Protein AF-A0A7Y3DC67-F1 (afdb_monomer_lite)

Secondary structure (DSSP, 8-state):
--------PPPPHHHHHHHHHHHHHHHHHHHHHHHHHHHHHHHHHHHHHHHHHHHHHHHHHHH---EEEEEETTTTEEEEEE---PPPPP-------

pLDDT: mean 76.85, std 12.05, range [48.91, 97.06]

Structure (mmCIF, N/CA/C/O backbone):
data_AF-A0A7Y3DC67-F1
#
_entry.id   AF-A0A7Y3DC67-F1
#
loop_
_atom_site.group_PDB
_atom_site.id
_atom_site.type_symbol
_atom_site.label_atom_id
_atom_site.label_alt_id
_atom_site.label_comp_id
_atom_site.label_asym_id
_atom_site.label_entity_id
_atom_site.label_seq_id
_atom_site.pdbx_PDB_ins_code
_atom_site.Cartn_x
_atom_site.Cartn_y
_atom_site.Cartn_z
_atom_site.occupancy
_atom_site.B_iso_or_equiv
_atom_site.auth_seq_id
_atom_site.auth_comp_id
_atom_site.auth_asym_id
_atom_site.auth_atom_id
_atom_site.pdbx_PDB_model_num
ATOM 1 N N . MET A 1 1 ? 19.142 -19.617 -59.131 1.00 50.16 1 MET A N 1
ATOM 2 C CA . MET A 1 1 ? 18.583 -19.639 -57.759 1.00 50.16 1 MET A CA 1
ATOM 3 C C . MET A 1 1 ? 19.437 -18.758 -56.845 1.00 50.16 1 MET A C 1
ATOM 5 O O . MET A 1 1 ? 20.487 -19.200 -56.397 1.00 50.16 1 MET A O 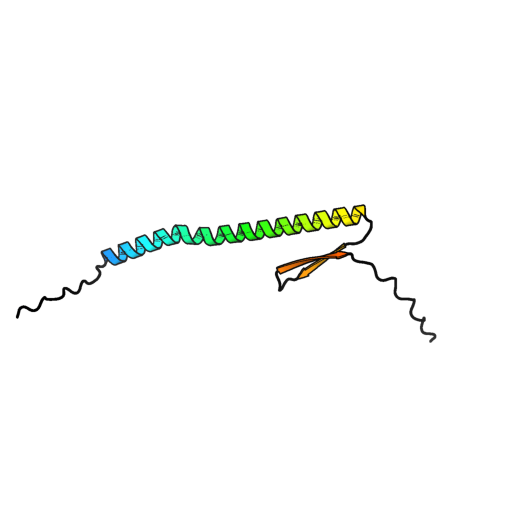1
ATOM 9 N N . MET A 1 2 ? 19.048 -17.499 -56.606 1.00 48.91 2 MET A N 1
ATOM 10 C CA . MET A 1 2 ? 19.767 -16.604 -55.683 1.00 48.91 2 MET A CA 1
ATOM 11 C C . MET A 1 2 ? 19.307 -16.869 -54.247 1.00 48.91 2 MET A C 1
ATOM 13 O O . MET A 1 2 ? 18.144 -16.667 -53.909 1.00 48.91 2 MET A O 1
ATOM 17 N N . ARG A 1 3 ? 20.218 -17.345 -53.392 1.00 64.19 3 ARG A N 1
ATOM 18 C CA . ARG A 1 3 ? 19.961 -17.501 -51.956 1.00 64.19 3 ARG A CA 1
ATOM 19 C C . ARG A 1 3 ? 20.016 -16.126 -51.293 1.00 64.19 3 ARG A C 1
ATOM 21 O O . ARG A 1 3 ? 21.082 -15.519 -51.219 1.00 64.19 3 ARG A O 1
ATOM 28 N N . ALA A 1 4 ? 18.878 -15.655 -50.789 1.00 63.00 4 ALA A N 1
ATOM 29 C CA . ALA A 1 4 ? 18.818 -14.483 -49.925 1.00 63.00 4 ALA A CA 1
ATOM 30 C C . ALA A 1 4 ? 19.648 -14.750 -48.658 1.00 63.00 4 ALA A C 1
ATOM 32 O O . ALA A 1 4 ? 19.314 -15.600 -47.829 1.00 63.00 4 ALA A O 1
ATOM 33 N N . ARG A 1 5 ? 20.778 -14.053 -48.525 1.00 67.31 5 ARG A N 1
ATOM 34 C CA . ARG A 1 5 ? 21.660 -14.151 -47.361 1.00 67.31 5 ARG A CA 1
ATOM 35 C C . ARG A 1 5 ? 20.938 -13.504 -46.174 1.00 67.31 5 ARG A C 1
ATOM 37 O O . ARG A 1 5 ? 20.877 -12.281 -46.085 1.00 67.31 5 ARG A O 1
ATOM 44 N N . ARG A 1 6 ? 20.368 -14.316 -45.274 1.00 67.06 6 ARG A N 1
ATOM 45 C CA . ARG A 1 6 ? 19.818 -13.839 -43.993 1.00 67.06 6 ARG A CA 1
ATOM 46 C C . ARG A 1 6 ? 20.935 -13.131 -43.226 1.00 67.06 6 ARG A C 1
ATOM 48 O O . ARG A 1 6 ? 21.870 -13.780 -42.760 1.00 67.06 6 ARG A O 1
ATOM 55 N N . ARG A 1 7 ? 20.852 -11.803 -43.123 1.00 70.75 7 ARG A N 1
ATOM 56 C CA . ARG A 1 7 ? 21.726 -11.015 -42.252 1.00 70.75 7 ARG A CA 1
ATOM 57 C C . ARG A 1 7 ? 21.356 -11.366 -40.813 1.00 70.75 7 ARG A C 1
ATOM 59 O O . ARG A 1 7 ? 20.264 -11.044 -40.361 1.00 70.75 7 ARG A O 1
ATOM 66 N N . ARG A 1 8 ? 22.234 -12.092 -40.125 1.00 68.62 8 ARG A N 1
ATOM 67 C CA . ARG A 1 8 ? 22.134 -12.290 -38.677 1.00 68.62 8 ARG A CA 1
ATOM 68 C C . ARG A 1 8 ? 22.576 -10.977 -38.033 1.00 68.62 8 ARG A C 1
ATOM 70 O O . ARG A 1 8 ? 23.754 -10.645 -38.107 1.00 68.62 8 ARG A O 1
ATOM 77 N N . GLY A 1 9 ? 21.628 -10.203 -37.511 1.00 71.44 9 GLY A N 1
ATOM 78 C CA . GLY A 1 9 ? 21.927 -9.020 -36.706 1.00 71.44 9 GLY A CA 1
ATOM 79 C C . GLY A 1 9 ? 22.420 -9.465 -35.333 1.00 71.44 9 GLY A C 1
ATOM 80 O O . GLY A 1 9 ? 21.723 -10.217 -34.656 1.00 71.44 9 GLY A O 1
ATOM 81 N N . GLY A 1 10 ? 23.639 -9.074 -34.970 1.00 76.19 10 GLY A N 1
ATOM 82 C CA . GLY A 1 10 ? 24.142 -9.167 -33.601 1.00 76.19 10 GLY A CA 1
ATOM 83 C C . GLY A 1 10 ? 23.891 -7.855 -32.865 1.00 76.19 10 GLY A C 1
ATOM 84 O O . GLY A 1 10 ? 23.795 -6.807 -33.502 1.00 76.19 10 GLY A O 1
ATOM 85 N N . PHE A 1 11 ? 23.799 -7.924 -31.540 1.00 81.19 11 PHE A N 1
ATOM 86 C CA . PHE A 1 11 ? 23.665 -6.746 -30.689 1.00 81.19 11 PHE A CA 1
ATOM 87 C C . PHE A 1 11 ? 25.010 -6.042 -30.531 1.00 81.19 11 PHE A C 1
ATOM 89 O O . PHE A 1 11 ? 26.058 -6.682 -30.410 1.00 81.19 11 PHE A O 1
ATOM 96 N N . THR A 1 12 ? 24.979 -4.715 -30.526 1.00 91.69 12 THR A N 1
ATOM 97 C CA . THR A 1 12 ? 26.174 -3.902 -30.269 1.00 91.69 12 THR A CA 1
ATOM 98 C C . THR A 1 12 ? 26.337 -3.625 -28.774 1.00 91.69 12 THR A C 1
ATOM 100 O O . THR A 1 12 ? 25.376 -3.678 -28.007 1.00 91.69 12 THR A O 1
ATOM 103 N N . LEU A 1 13 ? 27.554 -3.273 -28.346 1.00 93.88 13 LEU A N 1
ATOM 104 C CA . LEU A 1 13 ? 27.803 -2.866 -26.958 1.00 93.88 13 LEU A CA 1
ATOM 105 C C . LEU A 1 13 ? 26.961 -1.639 -26.566 1.00 93.88 13 LEU A C 1
ATOM 107 O O . LEU A 1 13 ? 26.440 -1.571 -25.455 1.00 93.88 13 LEU A O 1
ATOM 111 N N . ILE A 1 14 ? 26.801 -0.687 -27.490 1.00 94.94 14 ILE A N 1
ATOM 112 C CA . ILE A 1 14 ? 26.017 0.527 -27.246 1.00 94.94 14 ILE A CA 1
ATOM 113 C C . ILE A 1 14 ? 24.524 0.219 -27.087 1.00 94.94 14 ILE A C 1
ATOM 115 O O . ILE A 1 14 ? 23.853 0.833 -26.263 1.00 94.94 14 ILE A O 1
ATOM 119 N N . GLU A 1 15 ? 24.011 -0.773 -27.810 1.00 94.25 15 GLU A N 1
ATOM 120 C CA . GLU A 1 15 ? 22.626 -1.223 -27.682 1.00 94.25 15 GLU A CA 1
ATOM 121 C C . GLU A 1 15 ? 22.379 -1.886 -26.324 1.00 94.25 15 GLU A C 1
ATOM 123 O O . GLU A 1 15 ? 21.390 -1.580 -25.662 1.00 94.25 15 GLU A O 1
ATOM 128 N N . LEU A 1 16 ? 23.320 -2.704 -25.841 1.00 94.81 16 LEU A N 1
ATOM 129 C CA . LEU A 1 16 ? 23.245 -3.264 -24.491 1.00 94.81 16 LEU A CA 1
ATOM 130 C C . LEU A 1 16 ? 23.270 -2.160 -23.420 1.00 94.81 16 LEU A C 1
ATOM 132 O O . LEU A 1 16 ? 22.478 -2.199 -22.479 1.00 94.81 16 LEU A O 1
ATOM 136 N N . ALA A 1 17 ? 24.135 -1.153 -23.580 1.00 95.94 17 ALA A N 1
ATOM 137 C CA . ALA A 1 17 ? 24.199 -0.012 -22.668 1.00 95.94 17 ALA A CA 1
ATOM 138 C C . ALA A 1 17 ? 22.882 0.785 -22.653 1.00 95.94 17 ALA A C 1
ATOM 140 O O . ALA A 1 17 ? 22.393 1.143 -21.581 1.00 95.94 17 ALA A O 1
ATOM 141 N N . ALA A 1 18 ? 22.269 1.003 -23.821 1.00 96.31 18 ALA A N 1
ATOM 142 C CA . ALA A 1 18 ? 20.967 1.655 -23.929 1.00 96.31 18 ALA A CA 1
ATOM 143 C C . ALA A 1 18 ? 19.856 0.843 -23.239 1.00 96.31 18 ALA A C 1
ATOM 145 O O . ALA A 1 18 ? 19.051 1.410 -22.503 1.00 96.31 18 ALA A O 1
ATOM 146 N N . VAL A 1 19 ? 19.838 -0.484 -23.402 1.00 96.38 19 VAL A N 1
ATOM 147 C CA . VAL A 1 19 ? 18.868 -1.365 -22.728 1.00 96.38 19 VAL A CA 1
ATOM 148 C C . VAL A 1 19 ? 19.027 -1.305 -21.207 1.00 96.38 19 VAL A C 1
ATOM 150 O O . VAL A 1 19 ? 18.038 -1.132 -20.498 1.00 96.38 19 VAL A O 1
ATOM 153 N N . VAL A 1 20 ? 20.257 -1.383 -20.688 1.00 96.56 20 VAL A N 1
ATOM 154 C CA . VAL A 1 20 ? 20.523 -1.280 -19.241 1.00 96.56 20 VAL A CA 1
ATOM 155 C C . VAL A 1 20 ? 20.124 0.092 -18.693 1.00 96.56 20 VAL A C 1
ATOM 157 O O . VAL A 1 20 ? 19.562 0.166 -17.598 1.00 96.56 20 VAL A O 1
ATOM 160 N N . LEU A 1 21 ? 20.351 1.167 -19.452 1.00 97.06 21 LEU A N 1
ATOM 161 C CA . LEU A 1 21 ? 19.921 2.516 -19.083 1.00 97.06 21 LEU A CA 1
ATOM 162 C C . LEU A 1 21 ? 18.393 2.603 -18.975 1.00 97.06 21 LEU A C 1
ATOM 164 O O . LEU A 1 21 ? 17.878 3.079 -17.965 1.00 97.06 21 LEU A O 1
ATOM 168 N N . VAL A 1 22 ? 17.664 2.098 -19.975 1.00 96.75 22 VAL A N 1
ATOM 169 C CA . VAL A 1 22 ? 16.192 2.078 -19.964 1.00 96.75 22 VAL A CA 1
ATOM 170 C C . VAL A 1 22 ? 15.669 1.243 -18.795 1.00 96.75 22 VAL A C 1
ATOM 172 O O . VAL A 1 22 ? 14.797 1.701 -18.060 1.00 96.75 22 VAL A O 1
ATOM 175 N N . ILE A 1 23 ? 16.232 0.054 -18.566 1.00 96.62 23 ILE A N 1
ATOM 176 C CA . ILE A 1 23 ? 15.857 -0.807 -17.439 1.00 96.62 23 ILE A CA 1
ATOM 177 C C . ILE A 1 23 ? 16.096 -0.089 -16.102 1.00 96.62 23 ILE A C 1
ATOM 179 O O . ILE A 1 23 ? 15.212 -0.077 -15.247 1.00 96.62 23 ILE A O 1
ATOM 183 N N . SER A 1 24 ? 17.251 0.558 -15.932 1.00 95.56 24 SER A N 1
ATOM 184 C CA . SER A 1 24 ? 17.587 1.314 -14.716 1.00 95.56 24 SER A CA 1
ATOM 185 C C . SER A 1 24 ? 16.598 2.449 -14.447 1.00 95.56 24 SER A C 1
ATOM 187 O O . SER A 1 24 ? 16.158 2.628 -13.311 1.00 95.56 24 SER A O 1
ATOM 189 N N . LEU A 1 25 ? 16.194 3.177 -15.493 1.00 94.94 25 LEU A N 1
ATOM 190 C CA . LEU A 1 25 ? 15.178 4.225 -15.388 1.00 94.94 25 LEU A CA 1
ATOM 191 C C . LEU A 1 25 ? 13.832 3.652 -14.934 1.00 94.94 25 LEU A C 1
ATOM 193 O O . LEU A 1 25 ? 13.229 4.192 -14.011 1.00 94.94 25 LEU A O 1
ATOM 197 N N . LEU A 1 26 ? 13.387 2.532 -15.515 1.00 93.62 26 LEU A N 1
ATOM 198 C CA . LEU A 1 26 ? 12.142 1.869 -15.110 1.00 93.62 26 LEU A CA 1
ATOM 199 C C . LEU A 1 26 ? 12.180 1.436 -13.636 1.00 93.62 26 LEU A C 1
ATOM 201 O O . LEU A 1 26 ? 11.228 1.686 -12.893 1.00 93.62 26 LEU A O 1
ATOM 205 N N . TYR A 1 27 ? 13.289 0.846 -13.183 1.00 91.81 27 TYR A N 1
ATOM 206 C CA . TYR A 1 27 ? 13.447 0.438 -11.784 1.00 91.81 27 TYR A CA 1
ATOM 207 C C . TYR A 1 27 ? 13.373 1.613 -10.802 1.00 91.81 27 TYR A C 1
ATOM 209 O O . TYR A 1 27 ? 12.808 1.448 -9.718 1.00 91.81 27 TYR A O 1
ATOM 217 N N . GLY A 1 28 ? 13.865 2.796 -11.190 1.00 86.25 28 GLY A N 1
ATOM 218 C CA . GLY A 1 28 ? 13.786 4.013 -10.377 1.00 86.25 28 GLY A CA 1
ATOM 219 C C . GLY A 1 28 ? 12.356 4.412 -9.991 1.00 86.25 28 GLY A C 1
ATOM 220 O O . GLY A 1 28 ? 12.143 4.935 -8.900 1.00 86.25 28 GLY A O 1
ATOM 221 N N . PHE A 1 29 ? 11.363 4.104 -10.833 1.00 84.81 29 PHE A N 1
ATOM 222 C CA . PHE A 1 29 ? 9.951 4.405 -10.562 1.00 84.81 29 PHE A CA 1
ATOM 223 C C . PHE A 1 29 ? 9.192 3.235 -9.920 1.00 84.81 29 PHE A C 1
ATOM 225 O O . PHE A 1 29 ? 8.309 3.450 -9.088 1.00 84.81 29 PHE A O 1
ATOM 232 N N . VAL A 1 30 ? 9.523 1.992 -10.284 1.00 84.00 30 VAL A N 1
ATOM 233 C CA . VAL A 1 30 ? 8.762 0.805 -9.853 1.00 84.00 30 VAL A CA 1
ATOM 234 C C . VAL A 1 30 ? 8.999 0.462 -8.377 1.00 84.00 30 VAL A C 1
ATOM 236 O O . VAL A 1 30 ? 8.040 0.181 -7.657 1.00 84.00 30 VAL A O 1
ATOM 239 N N . LEU A 1 31 ? 10.246 0.515 -7.894 1.00 75.31 31 LEU A N 1
ATOM 240 C CA . LEU A 1 31 ? 10.589 0.169 -6.503 1.00 75.31 31 LEU A CA 1
ATOM 241 C C . LEU A 1 31 ? 9.873 1.017 -5.436 1.00 75.31 31 LEU A C 1
ATOM 243 O O . LEU A 1 31 ? 9.262 0.432 -4.534 1.00 75.31 31 LEU A O 1
ATOM 247 N N . PRO A 1 32 ? 9.911 2.363 -5.488 1.00 75.06 32 PRO A N 1
ATOM 248 C CA . PRO A 1 32 ? 9.293 3.185 -4.447 1.00 75.06 32 PRO A CA 1
ATOM 249 C C . PRO A 1 32 ? 7.770 2.999 -4.370 1.00 75.06 32 PRO A C 1
ATOM 251 O O . PRO A 1 32 ? 7.199 3.058 -3.279 1.00 75.06 32 PRO A O 1
ATOM 254 N N . ASN A 1 33 ? 7.109 2.688 -5.490 1.00 72.00 33 ASN A N 1
ATOM 255 C CA . ASN A 1 33 ? 5.663 2.470 -5.521 1.00 72.00 33 ASN A CA 1
ATOM 256 C C . ASN A 1 33 ? 5.226 1.255 -4.672 1.00 72.00 33 ASN A C 1
ATOM 258 O O . ASN A 1 33 ? 4.203 1.301 -3.985 1.00 72.00 33 ASN A O 1
ATOM 262 N N . ILE A 1 34 ? 6.035 0.189 -4.645 1.00 70.75 34 ILE A N 1
ATOM 263 C CA . ILE A 1 34 ? 5.725 -1.051 -3.912 1.00 70.75 34 ILE A CA 1
ATOM 264 C C . ILE A 1 34 ? 5.766 -0.833 -2.387 1.00 70.75 34 ILE A C 1
ATOM 266 O O . ILE A 1 34 ? 4.951 -1.399 -1.653 1.00 70.75 34 ILE A O 1
ATOM 270 N N . GLY A 1 35 ? 6.692 -0.006 -1.894 1.00 69.12 35 GLY A N 1
ATOM 271 C CA . GLY A 1 35 ? 6.851 0.251 -0.457 1.00 69.12 35 GLY A CA 1
ATOM 272 C C . GLY A 1 35 ? 5.786 1.188 0.118 1.00 69.12 35 GLY A C 1
ATOM 273 O O . GLY A 1 35 ? 5.258 0.948 1.207 1.00 69.12 35 GLY A O 1
ATOM 274 N N . ILE A 1 36 ? 5.436 2.238 -0.627 1.00 73.25 36 ILE A N 1
ATOM 275 C CA . ILE A 1 36 ? 4.514 3.286 -0.166 1.00 73.25 36 ILE A CA 1
ATOM 276 C C . ILE A 1 36 ? 3.065 2.775 -0.108 1.00 73.25 36 ILE A C 1
ATOM 278 O O . ILE A 1 36 ? 2.303 3.188 0.767 1.00 73.25 36 ILE A O 1
ATOM 282 N N . GLY A 1 37 ? 2.665 1.875 -1.013 1.00 72.19 37 GLY A N 1
ATOM 283 C CA . GLY A 1 37 ? 1.334 1.256 -0.972 1.00 72.19 37 GLY A CA 1
ATOM 284 C C . GLY A 1 37 ? 1.125 0.397 0.278 1.00 72.19 37 GLY A C 1
ATOM 285 O O . GLY A 1 37 ? 0.094 0.497 0.936 1.00 72.19 37 GLY A O 1
ATOM 286 N N . ARG A 1 38 ? 2.138 -0.392 0.655 1.00 73.12 38 ARG A N 1
ATOM 287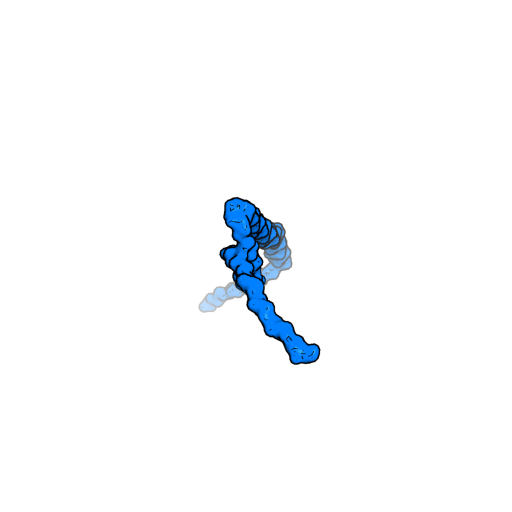 C CA . ARG A 1 38 ? 2.052 -1.317 1.793 1.00 73.12 38 ARG A CA 1
ATOM 288 C C . ARG A 1 38 ? 1.993 -0.605 3.138 1.00 73.12 38 ARG A C 1
ATOM 290 O O . ARG A 1 38 ? 1.193 -0.988 3.979 1.00 73.12 38 ARG A O 1
ATOM 297 N N . ARG A 1 39 ? 2.806 0.439 3.329 1.00 73.50 39 ARG A N 1
ATOM 298 C CA . ARG A 1 39 ? 2.764 1.252 4.556 1.00 73.50 39 ARG A CA 1
ATOM 299 C C . ARG A 1 39 ? 1.409 1.932 4.733 1.00 73.50 39 ARG A C 1
ATOM 301 O O . ARG A 1 39 ? 0.797 1.769 5.775 1.00 73.50 39 ARG A O 1
ATOM 308 N N . ARG A 1 40 ? 0.893 2.576 3.680 1.00 77.19 40 ARG A N 1
ATOM 309 C CA . ARG A 1 40 ? -0.433 3.215 3.723 1.00 77.19 40 ARG A CA 1
ATOM 310 C C . ARG A 1 40 ? -1.563 2.230 4.020 1.00 77.19 40 ARG A C 1
ATOM 312 O O . ARG A 1 40 ? -2.482 2.584 4.745 1.00 77.19 40 ARG A O 1
ATOM 319 N N . ALA A 1 41 ? -1.498 1.017 3.471 1.00 77.12 41 ALA A N 1
ATOM 320 C CA . ALA A 1 41 ? -2.476 -0.022 3.778 1.00 77.12 41 ALA A CA 1
ATOM 321 C C . ALA A 1 41 ? -2.422 -0.426 5.262 1.00 77.12 41 ALA A C 1
ATOM 323 O O . ALA A 1 41 ? -3.459 -0.479 5.911 1.00 77.12 41 ALA A O 1
ATOM 324 N N . LEU A 1 42 ? -1.221 -0.633 5.813 1.00 82.00 42 LEU A N 1
ATOM 325 C CA . LEU A 1 42 ? -1.037 -0.966 7.231 1.00 82.00 42 LEU A CA 1
ATOM 326 C C . LEU A 1 42 ? -1.528 0.147 8.164 1.00 82.00 42 LEU A C 1
ATOM 328 O O . LEU A 1 42 ? -2.216 -0.140 9.140 1.00 82.00 42 LEU A O 1
ATOM 332 N N . ASP A 1 43 ? -1.211 1.404 7.851 1.00 84.00 43 ASP A N 1
ATOM 333 C CA . ASP A 1 43 ? -1.659 2.555 8.640 1.00 84.00 43 ASP A CA 1
ATOM 334 C C . ASP A 1 43 ? -3.195 2.675 8.624 1.00 84.00 43 ASP A C 1
ATOM 336 O O . ASP A 1 43 ? -3.812 2.963 9.650 1.00 84.00 43 ASP A O 1
ATOM 340 N N . GLY A 1 44 ? -3.827 2.398 7.476 1.00 84.25 44 GLY A N 1
ATOM 341 C CA . GLY A 1 44 ? -5.285 2.385 7.342 1.00 84.25 44 GLY A CA 1
ATOM 342 C C . GLY A 1 44 ? -5.960 1.294 8.178 1.00 84.25 44 GLY A C 1
ATOM 343 O O . GLY A 1 44 ? -6.941 1.571 8.869 1.00 84.25 44 GLY A O 1
ATOM 344 N N . GLU A 1 45 ? -5.415 0.076 8.166 1.00 84.50 45 GLU A N 1
ATOM 345 C CA . GLU A 1 45 ? -5.915 -1.032 8.992 1.00 84.50 45 GLU A CA 1
ATOM 346 C C . GLU A 1 45 ? -5.759 -0.741 10.492 1.00 84.50 45 GLU A C 1
ATOM 348 O O . GLU A 1 45 ? -6.685 -0.966 11.275 1.00 84.50 45 GLU A O 1
ATOM 353 N N . ALA A 1 46 ? -4.615 -0.178 10.899 1.00 86.62 46 ALA A N 1
ATOM 354 C CA . ALA A 1 46 ? -4.364 0.205 12.287 1.00 86.62 46 ALA A CA 1
ATOM 355 C C . ALA A 1 46 ? -5.371 1.256 12.784 1.00 86.62 46 ALA A C 1
ATOM 357 O O . ALA A 1 46 ? -5.898 1.135 13.895 1.00 86.62 46 ALA A O 1
ATOM 358 N N . GLU A 1 47 ? -5.684 2.255 11.956 1.00 88.75 47 GLU A N 1
ATOM 359 C CA . GLU A 1 47 ? -6.669 3.283 12.298 1.00 88.75 47 GLU A CA 1
ATOM 360 C C . GLU A 1 47 ? -8.093 2.710 12.378 1.00 88.75 47 GLU A C 1
ATOM 362 O O . GLU A 1 47 ? -8.846 3.048 13.295 1.00 88.75 47 GLU A O 1
ATOM 367 N N . GLY A 1 48 ? -8.448 1.772 11.491 1.00 86.62 48 GLY A N 1
ATOM 368 C CA . GLY A 1 48 ? -9.718 1.043 11.559 1.00 86.62 48 GLY A CA 1
ATOM 369 C C . GLY A 1 48 ? -9.873 0.243 12.858 1.00 86.62 48 GLY A C 1
ATOM 370 O O . GLY A 1 48 ? -10.914 0.309 13.519 1.00 86.62 48 GLY A O 1
ATOM 371 N N . LEU A 1 49 ? -8.814 -0.454 13.275 1.00 85.44 49 LEU A N 1
ATOM 372 C CA . LEU A 1 49 ? -8.753 -1.180 14.548 1.00 85.44 49 LEU A CA 1
ATOM 373 C C . LEU A 1 49 ? -8.914 -0.240 15.749 1.00 85.44 49 LEU A C 1
ATOM 375 O O . LEU A 1 49 ? -9.695 -0.520 16.664 1.00 85.44 49 LEU A O 1
ATOM 379 N N . ARG A 1 50 ? -8.224 0.905 15.730 1.00 89.56 50 ARG A N 1
ATOM 380 C CA . ARG A 1 50 ? -8.315 1.932 16.777 1.00 89.56 50 ARG A CA 1
ATOM 381 C C . ARG A 1 50 ? -9.739 2.469 16.914 1.00 89.56 50 ARG A C 1
ATOM 383 O O . ARG A 1 50 ? -10.251 2.559 18.029 1.00 89.56 50 ARG A O 1
ATOM 390 N N . ALA A 1 51 ? -10.394 2.772 15.794 1.00 88.75 51 ALA A N 1
ATOM 391 C CA . ALA A 1 51 ? -11.778 3.235 15.777 1.00 88.75 51 ALA A CA 1
ATOM 392 C C . ALA A 1 51 ? -12.749 2.181 16.344 1.00 88.75 51 ALA A C 1
ATOM 394 O O . ALA A 1 51 ? -13.635 2.516 17.134 1.00 88.75 51 ALA A O 1
ATOM 395 N N . GLY A 1 52 ? -12.553 0.902 16.005 1.00 84.75 52 GLY A N 1
ATOM 396 C CA . GLY A 1 52 ? -13.346 -0.205 16.548 1.00 84.75 52 GLY A CA 1
ATOM 397 C C . GLY A 1 52 ? -13.202 -0.360 18.066 1.00 84.75 52 GLY A C 1
ATOM 398 O O . GLY A 1 52 ? -14.201 -0.534 18.771 1.00 84.75 52 GLY A O 1
ATOM 399 N N . LEU A 1 53 ? -11.976 -0.238 18.585 1.00 86.69 53 LEU A N 1
ATOM 400 C CA . LEU A 1 53 ? -11.695 -0.286 20.023 1.00 86.69 53 LEU A CA 1
ATOM 401 C C . LEU A 1 53 ? -12.318 0.890 20.778 1.00 86.69 53 LEU A C 1
ATOM 403 O O . LEU A 1 53 ? -12.909 0.692 21.841 1.00 86.69 53 LEU A O 1
ATOM 407 N N . GLU A 1 54 ? -12.228 2.098 20.226 1.00 90.38 54 GLU A N 1
ATOM 408 C CA . GLU A 1 54 ? -12.819 3.286 20.842 1.00 90.38 54 GLU A CA 1
ATOM 409 C C . GLU A 1 54 ? -14.352 3.178 20.897 1.00 90.38 54 GLU A C 1
ATOM 411 O O . GLU A 1 54 ? -14.959 3.449 21.935 1.00 90.38 54 GLU A O 1
ATOM 416 N N . LEU A 1 55 ? -14.989 2.663 19.839 1.00 86.31 55 LEU A N 1
ATOM 417 C CA . LEU A 1 55 ? -16.427 2.386 19.838 1.00 86.31 55 LEU A CA 1
ATOM 418 C C . LEU A 1 55 ? -16.815 1.328 20.884 1.00 86.31 55 LEU A C 1
ATOM 420 O O . LEU A 1 55 ? -17.805 1.492 21.603 1.00 86.31 55 LEU A O 1
ATOM 424 N N . ALA A 1 56 ? -16.046 0.240 20.988 1.00 80.12 56 ALA A N 1
ATOM 425 C CA . ALA A 1 56 ? -16.280 -0.804 21.984 1.00 80.12 56 ALA A CA 1
ATOM 426 C C . ALA A 1 56 ? -16.148 -0.258 23.415 1.00 80.12 56 ALA A C 1
ATOM 428 O O . ALA A 1 56 ? -16.977 -0.564 24.276 1.00 80.12 56 ALA A O 1
ATOM 429 N N . ARG A 1 57 ? -15.158 0.610 23.654 1.00 82.69 57 ARG A N 1
ATOM 430 C CA . ARG A 1 57 ? -14.968 1.309 24.929 1.00 82.69 57 ARG A CA 1
ATOM 431 C C . ARG A 1 57 ? -16.167 2.192 25.266 1.00 82.69 57 ARG A C 1
ATOM 433 O O . ARG A 1 57 ? -16.704 2.076 26.365 1.00 82.69 57 ARG A O 1
ATOM 440 N N . GLN A 1 58 ? -16.616 3.029 24.333 1.00 88.19 58 GLN A N 1
ATOM 441 C CA . GLN A 1 58 ? -17.777 3.903 24.534 1.00 88.19 58 GLN A CA 1
ATOM 442 C C . GLN A 1 58 ? -19.041 3.098 24.856 1.00 88.19 58 GLN A C 1
ATOM 444 O O . GLN A 1 58 ? -19.763 3.428 25.797 1.00 88.19 58 GLN A O 1
ATOM 449 N N . ARG A 1 59 ? -19.272 1.985 24.146 1.00 81.75 59 ARG A N 1
ATOM 450 C CA . ARG A 1 59 ? -20.385 1.068 24.439 1.00 81.75 59 ARG A CA 1
ATOM 451 C C . ARG A 1 59 ? -20.258 0.411 25.808 1.00 81.75 59 ARG A C 1
ATOM 453 O O . ARG A 1 59 ? -21.262 0.285 26.503 1.00 81.75 59 ARG A O 1
ATOM 460 N N . SER A 1 60 ? -19.058 0.004 26.214 1.00 80.50 60 SER A N 1
ATOM 461 C CA . SER A 1 60 ? -18.830 -0.598 27.531 1.00 80.50 60 SER A CA 1
ATOM 462 C C . SER A 1 60 ? -19.105 0.393 28.666 1.00 80.50 60 SER A C 1
ATOM 464 O O . SER A 1 60 ? -19.775 0.029 29.627 1.00 80.50 60 SER A O 1
ATOM 466 N N . ILE A 1 61 ? -18.690 1.657 28.516 1.00 85.06 61 ILE A N 1
ATOM 467 C CA . ILE A 1 61 ? -19.002 2.733 29.473 1.00 85.06 61 ILE A CA 1
ATOM 468 C C . ILE A 1 61 ? -20.514 2.988 29.531 1.00 85.06 61 ILE A C 1
ATOM 470 O O . ILE A 1 61 ? -21.077 3.057 30.617 1.00 85.06 61 ILE A O 1
ATOM 474 N N . ALA A 1 62 ? -21.179 3.088 28.376 1.00 84.19 62 ALA A N 1
ATOM 475 C CA . ALA A 1 62 ? -22.609 3.389 28.310 1.00 84.19 62 ALA A CA 1
ATOM 476 C C . ALA A 1 62 ? -23.505 2.252 28.837 1.00 84.19 62 ALA A C 1
ATOM 478 O O . ALA A 1 62 ? -24.576 2.513 29.374 1.00 84.19 62 ALA A O 1
ATOM 479 N N . THR A 1 63 ? -23.090 0.992 28.669 1.00 80.62 63 THR A N 1
ATOM 480 C CA . THR A 1 63 ? -23.896 -0.187 29.044 1.00 80.62 63 THR A CA 1
ATOM 481 C C . THR A 1 63 ? -23.488 -0.818 30.373 1.00 80.62 63 THR A C 1
ATOM 483 O O . THR A 1 63 ? -24.211 -1.670 30.880 1.00 80.62 63 THR A O 1
ATOM 486 N N . GLY A 1 64 ? -22.318 -0.471 30.916 1.00 72.56 64 GLY A N 1
ATOM 487 C CA . GLY A 1 64 ? -21.728 -1.139 32.082 1.00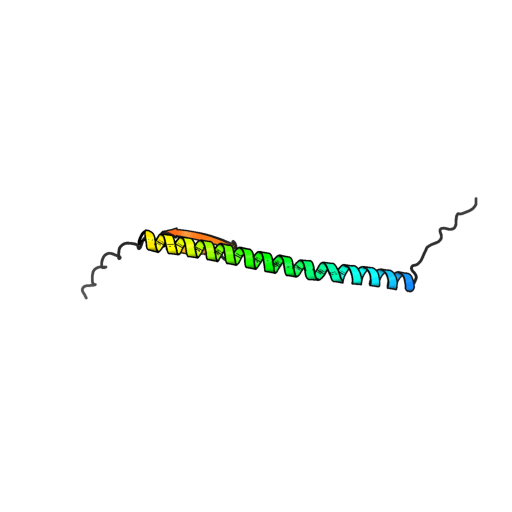 72.56 64 GLY A CA 1
ATOM 488 C C . GLY A 1 64 ? -21.269 -2.583 31.823 1.00 72.56 64 GLY A C 1
ATOM 489 O O . GLY A 1 64 ? -20.716 -3.218 32.720 1.00 72.56 64 GLY A O 1
ATOM 490 N N . ALA A 1 65 ? -21.458 -3.115 30.609 1.00 69.19 65 ALA A N 1
ATOM 491 C CA . ALA A 1 65 ? -21.063 -4.470 30.241 1.00 69.19 65 ALA A CA 1
ATOM 492 C C . ALA A 1 65 ? -19.620 -4.490 29.723 1.00 69.19 65 ALA A C 1
ATOM 494 O O . ALA A 1 65 ? -19.246 -3.710 28.837 1.00 69.19 65 ALA A O 1
ATOM 495 N N . A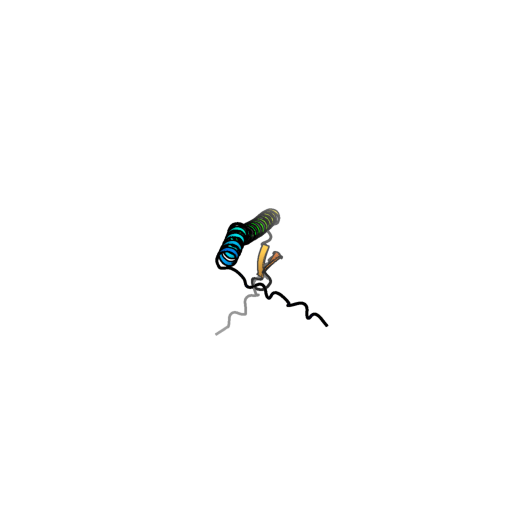RG A 1 66 ? -18.791 -5.399 30.247 1.00 66.50 66 ARG A N 1
ATOM 496 C CA . ARG A 1 66 ? -17.416 -5.586 29.764 1.00 66.50 66 ARG A CA 1
ATOM 497 C C . ARG A 1 66 ? -17.449 -6.148 28.341 1.00 66.50 66 ARG A C 1
ATOM 499 O O . ARG A 1 66 ? -18.162 -7.104 28.055 1.00 66.50 66 ARG A O 1
ATOM 506 N N . HIS A 1 67 ? -16.681 -5.543 27.444 1.00 68.81 67 HIS A N 1
ATOM 507 C CA . HIS A 1 67 ? -16.485 -6.036 26.081 1.00 68.81 67 HIS A CA 1
ATOM 508 C C . HIS A 1 67 ? -15.043 -6.536 25.952 1.00 68.81 67 HIS A C 1
ATOM 510 O O . HIS A 1 67 ? -14.126 -5.901 26.475 1.00 68.81 67 HIS A O 1
ATOM 516 N N . ARG A 1 68 ? -14.840 -7.676 25.287 1.00 71.62 68 ARG A N 1
ATOM 517 C CA . ARG A 1 68 ? -13.519 -8.250 25.007 1.00 71.62 68 ARG A CA 1
ATOM 518 C C . ARG A 1 68 ? -13.284 -8.235 23.501 1.00 71.62 68 ARG A C 1
ATOM 520 O O . ARG A 1 68 ? -14.187 -8.515 22.718 1.00 71.62 68 ARG A O 1
ATOM 527 N N . VAL A 1 69 ? -12.061 -7.898 23.107 1.00 71.88 69 VAL A N 1
ATOM 528 C CA . VAL A 1 69 ? -11.618 -7.970 21.712 1.00 71.88 69 VAL A CA 1
ATOM 529 C C . VAL A 1 69 ? -10.782 -9.230 21.555 1.00 71.88 69 VAL A C 1
ATOM 531 O O . VAL A 1 69 ? -9.812 -9.417 22.293 1.00 71.88 69 VAL A O 1
ATOM 534 N N . ALA A 1 70 ? -11.178 -10.099 20.630 1.00 75.00 70 ALA A N 1
ATOM 535 C CA . ALA A 1 70 ? -10.409 -11.272 20.239 1.00 75.00 70 ALA A CA 1
ATOM 536 C C . ALA A 1 70 ? -9.705 -10.977 18.909 1.00 75.00 70 ALA A C 1
ATOM 538 O O . ALA A 1 70 ? -10.346 -10.558 17.943 1.00 75.00 70 ALA A O 1
ATOM 539 N N . LEU A 1 71 ? -8.384 -11.156 18.892 1.00 73.44 71 LEU A N 1
ATOM 540 C CA . LEU A 1 71 ? -7.535 -10.969 17.719 1.00 73.44 71 LEU A CA 1
ATOM 541 C C . LEU A 1 71 ? -7.166 -12.349 17.173 1.00 73.44 71 LEU A C 1
ATOM 543 O O . LEU A 1 71 ? -6.513 -13.126 17.869 1.00 73.44 71 LEU A O 1
ATOM 547 N N . ASP A 1 72 ? -7.587 -12.638 15.947 1.00 75.06 72 ASP A N 1
ATOM 548 C CA . ASP A 1 72 ? -7.119 -13.783 15.171 1.00 75.06 72 ASP A CA 1
ATOM 549 C C . ASP A 1 72 ? -5.902 -13.337 14.353 1.00 75.06 72 ASP A C 1
ATOM 551 O O . ASP A 1 72 ? -6.024 -12.613 13.359 1.00 75.06 72 ASP A O 1
ATOM 555 N N . LEU A 1 73 ? -4.717 -13.724 14.825 1.00 71.56 73 LEU A N 1
ATOM 556 C CA . LEU A 1 73 ? -3.438 -13.345 14.224 1.00 71.56 73 LEU A CA 1
ATOM 557 C C . LEU A 1 73 ? -3.119 -14.161 12.966 1.00 71.56 73 LEU A C 1
ATOM 559 O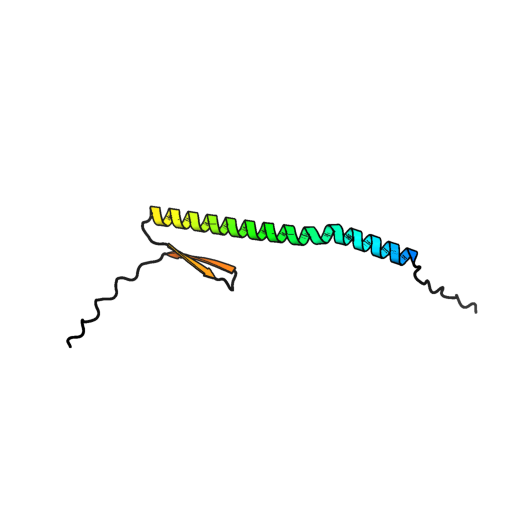 O . LEU A 1 73 ? -2.416 -13.661 12.091 1.00 71.56 73 LEU A O 1
ATOM 563 N N . ASP A 1 74 ? -3.669 -15.370 12.849 1.00 73.81 74 ASP A N 1
ATOM 564 C CA . ASP A 1 74 ? -3.452 -16.246 11.698 1.00 73.81 74 ASP A CA 1
ATOM 565 C C . ASP A 1 74 ? -4.347 -15.821 10.525 1.00 73.81 74 ASP A C 1
ATOM 567 O O . ASP A 1 74 ? -3.905 -15.749 9.377 1.00 73.81 74 ASP A O 1
ATOM 571 N N . GLY A 1 75 ? -5.601 -15.468 10.822 1.00 69.25 75 GLY A N 1
ATOM 572 C CA . GLY A 1 75 ? -6.575 -14.971 9.851 1.00 69.25 75 GLY A CA 1
ATOM 573 C C . GLY A 1 75 ? -6.539 -13.459 9.608 1.00 69.25 75 GLY A C 1
ATOM 574 O O . GLY A 1 75 ? -7.255 -12.982 8.725 1.00 69.25 75 GLY A O 1
ATOM 575 N N . SER A 1 76 ? -5.740 -12.699 10.371 1.00 64.38 76 SER A N 1
ATOM 576 C CA . SER A 1 76 ? -5.724 -11.223 10.365 1.00 64.38 76 SER A CA 1
ATOM 577 C C . SER A 1 76 ? -7.123 -10.609 10.535 1.00 64.38 76 SER A C 1
ATOM 579 O O . SER A 1 76 ? -7.522 -9.705 9.800 1.00 64.38 76 SER A O 1
ATOM 581 N N . ARG A 1 77 ? -7.904 -11.120 11.494 1.00 69.75 77 ARG A N 1
ATOM 582 C CA . ARG A 1 77 ? -9.279 -10.671 11.777 1.00 69.75 77 ARG A CA 1
ATOM 583 C C . ARG A 1 77 ? -9.451 -10.297 13.243 1.00 69.75 77 ARG A C 1
ATOM 585 O O . ARG A 1 77 ? -8.733 -10.782 14.112 1.00 69.75 77 ARG A O 1
ATOM 592 N N . TYR A 1 78 ? -10.429 -9.441 13.529 1.00 63.16 78 TYR A N 1
ATOM 593 C CA . TYR A 1 78 ? -10.822 -9.123 14.899 1.00 63.16 78 TYR A CA 1
ATOM 594 C C . TYR A 1 78 ? -12.336 -9.235 15.072 1.00 63.16 78 TYR A C 1
ATOM 596 O O . TYR A 1 78 ? -13.109 -8.864 14.186 1.00 63.16 78 TYR A O 1
ATOM 604 N N . HIS A 1 79 ? -12.758 -9.730 16.234 1.00 70.56 79 HIS A N 1
ATOM 605 C CA . HIS A 1 79 ? -14.163 -9.821 16.618 1.00 70.56 79 HIS A CA 1
ATOM 606 C C . HIS A 1 79 ? -14.388 -9.166 17.986 1.00 70.56 79 HIS A C 1
ATOM 608 O O . HIS A 1 79 ? -13.539 -9.227 18.880 1.00 70.56 79 HIS A O 1
ATOM 614 N N . LEU A 1 80 ? -15.537 -8.498 18.126 1.00 62.97 80 LEU A N 1
ATOM 615 C CA . LEU A 1 80 ? -15.981 -7.873 19.369 1.00 62.97 80 LEU A CA 1
ATOM 616 C C . LEU A 1 80 ? -16.989 -8.795 20.048 1.00 62.97 80 LEU A C 1
ATOM 618 O O . LEU A 1 80 ? -18.101 -8.969 19.551 1.00 62.97 80 LEU A O 1
ATOM 622 N N . GLU A 1 81 ? -16.616 -9.348 21.195 1.00 71.88 81 GLU A N 1
ATOM 623 C CA . GLU A 1 81 ? -17.487 -10.206 21.990 1.00 71.88 81 GLU A CA 1
ATOM 624 C C . GLU A 1 81 ? -17.909 -9.479 23.267 1.00 71.88 81 GLU A C 1
ATOM 626 O O . GLU A 1 81 ? -17.115 -8.799 23.932 1.00 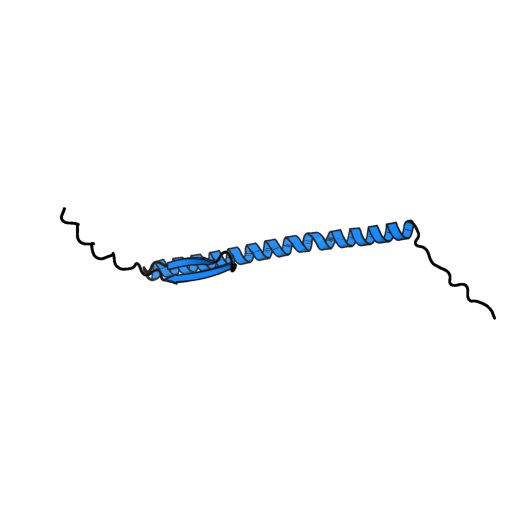71.88 81 GLU A O 1
ATOM 631 N N . ARG A 1 82 ? -19.184 -9.615 23.639 1.00 61.66 82 ARG A N 1
ATOM 632 C CA . ARG A 1 82 ? -19.636 -9.209 24.971 1.00 61.66 82 ARG A CA 1
ATOM 633 C C . ARG A 1 82 ? -19.068 -10.217 25.966 1.00 61.66 82 ARG A C 1
ATOM 635 O O . ARG A 1 82 ? -19.375 -11.400 25.881 1.00 61.66 82 ARG A O 1
ATOM 642 N N . PHE A 1 83 ? -18.252 -9.749 26.906 1.00 58.81 83 PHE A N 1
ATOM 643 C CA . PHE A 1 83 ? -17.737 -10.593 27.973 1.00 58.81 83 PHE A CA 1
ATOM 644 C C . PHE A 1 83 ? -18.740 -10.593 29.123 1.00 58.81 83 PHE A C 1
ATOM 646 O O . PHE A 1 83 ? -18.764 -9.684 29.955 1.00 58.81 83 PHE A O 1
ATOM 653 N N . GLU A 1 84 ? -19.594 -11.608 29.147 1.00 57.69 84 GLU A N 1
ATOM 654 C CA . GLU A 1 84 ? -20.411 -11.925 30.311 1.00 57.69 84 GLU A CA 1
ATOM 655 C C . GLU A 1 84 ? -19.500 -12.622 31.325 1.00 57.69 84 GLU A C 1
ATOM 657 O O . GLU A 1 84 ? -18.917 -13.660 31.024 1.00 57.69 84 GLU A O 1
ATOM 662 N N . ILE A 1 85 ? -19.282 -12.007 32.493 1.00 58.78 85 ILE A N 1
ATOM 663 C CA . ILE A 1 85 ? -18.517 -12.639 33.574 1.00 58.78 85 ILE A CA 1
ATOM 664 C C . ILE A 1 85 ? -19.317 -13.885 33.973 1.00 58.78 85 ILE A C 1
ATOM 666 O O . ILE A 1 85 ? -20.443 -13.714 34.447 1.00 58.78 85 ILE A O 1
ATOM 670 N N . PRO A 1 86 ? -18.791 -15.113 33.793 1.00 61.66 86 PRO A N 1
ATOM 671 C CA . PRO A 1 86 ? -19.464 -16.297 34.301 1.00 61.66 86 PRO A CA 1
ATOM 672 C C . PRO A 1 86 ? -19.695 -16.090 35.801 1.00 61.66 86 PRO A C 1
ATOM 674 O O . PRO A 1 86 ? -18.768 -15.621 36.476 1.00 61.66 86 PRO A O 1
ATOM 677 N N . PRO A 1 87 ? -20.901 -16.371 36.330 1.00 65.50 87 PRO A N 1
ATOM 678 C CA . PRO A 1 87 ? -21.153 -16.246 37.757 1.00 65.50 87 PRO A CA 1
ATOM 679 C C . PRO A 1 87 ? -20.044 -16.984 38.517 1.00 65.50 87 PRO A C 1
ATOM 681 O O . PRO A 1 87 ? -19.594 -18.036 38.044 1.00 65.50 87 PRO A O 1
ATOM 684 N N . PRO A 1 88 ? -19.546 -16.413 39.632 1.00 69.88 88 PRO A N 1
ATOM 685 C CA . PRO A 1 88 ? -18.447 -17.006 40.380 1.00 69.88 88 PRO A CA 1
ATOM 686 C C . PRO A 1 88 ? -18.765 -18.478 40.613 1.00 69.88 88 PRO A C 1
ATOM 688 O O . PRO A 1 88 ? -19.895 -18.801 40.993 1.00 69.88 88 PRO A O 1
ATOM 691 N N . ALA A 1 89 ? -17.794 -19.352 40.325 1.00 68.25 89 ALA A N 1
ATOM 692 C CA . ALA A 1 89 ? -17.960 -20.780 40.548 1.00 68.25 89 ALA A CA 1
ATOM 693 C C . ALA A 1 89 ? -18.540 -20.967 41.958 1.00 68.25 89 ALA A C 1
ATOM 695 O O . ALA A 1 89 ? -18.045 -20.312 42.889 1.00 68.25 89 ALA A O 1
ATOM 696 N N . PRO A 1 90 ? -19.609 -21.774 42.120 1.00 70.00 90 PRO A N 1
ATOM 697 C CA . PRO A 1 90 ? -20.149 -22.040 43.442 1.00 70.00 90 PRO A CA 1
ATOM 698 C C . PRO A 1 90 ? -18.974 -22.453 44.325 1.00 70.00 90 PRO A C 1
ATOM 700 O O . PRO A 1 90 ? -18.106 -23.179 43.828 1.00 70.00 90 PRO A O 1
ATOM 703 N N . PRO A 1 91 ? -18.881 -21.939 45.566 1.00 67.62 91 PRO A N 1
ATOM 704 C CA . PRO A 1 91 ? -17.783 -22.280 46.450 1.00 67.62 91 PRO A CA 1
ATOM 705 C C . PRO A 1 91 ? -17.716 -23.798 46.477 1.00 67.62 91 PRO A C 1
ATOM 707 O O . PRO A 1 91 ? -18.639 -24.441 46.975 1.00 67.62 91 PRO A O 1
ATOM 710 N N . SER A 1 92 ? -16.676 -24.360 45.858 1.00 69.00 92 SER A N 1
ATOM 711 C CA . SER A 1 92 ? -16.372 -25.768 45.988 1.00 69.00 92 SER A CA 1
ATOM 712 C C . SER A 1 92 ? -16.168 -25.951 47.476 1.00 69.00 92 SER A C 1
ATOM 714 O O . SER A 1 92 ? -15.193 -25.435 48.029 1.00 69.00 92 SER A O 1
ATOM 716 N N . GLU A 1 93 ? -17.200 -26.494 48.120 1.00 59.88 93 GLU A N 1
ATOM 717 C CA . GLU A 1 93 ? -17.078 -27.566 49.088 1.00 59.88 93 GLU A CA 1
ATOM 718 C C . GLU A 1 93 ? -15.696 -27.503 49.730 1.00 59.88 93 GLU A C 1
ATOM 720 O O . GLU A 1 93 ? -14.735 -28.090 49.231 1.00 59.88 93 GLU A O 1
ATOM 725 N N . ARG A 1 94 ? -15.571 -26.624 50.740 1.00 62.38 94 ARG A N 1
ATOM 726 C CA . ARG A 1 94 ? -14.373 -26.569 51.575 1.00 62.38 94 ARG A CA 1
ATOM 727 C C . ARG A 1 94 ? -14.149 -27.999 52.032 1.00 62.38 94 ARG A C 1
ATOM 729 O O . ARG A 1 94 ? -14.971 -28.511 52.785 1.00 62.38 94 ARG A O 1
ATOM 736 N N . ASP A 1 95 ? -13.090 -28.606 51.515 1.00 59.12 95 ASP A N 1
ATOM 737 C CA . ASP A 1 95 ? -12.616 -29.931 51.884 1.00 59.12 95 ASP A CA 1
ATOM 738 C C . ASP A 1 95 ? -12.600 -30.025 53.421 1.00 59.12 95 ASP A C 1
ATOM 740 O O . ASP A 1 95 ? -11.861 -29.265 54.060 1.00 59.12 95 ASP A O 1
ATOM 744 N N . PRO A 1 96 ? -13.454 -30.861 54.041 1.00 59.94 96 PRO A N 1
ATOM 745 C CA . PRO A 1 96 ? -13.363 -31.142 55.457 1.00 59.94 96 PRO A CA 1
ATOM 746 C C . PRO A 1 96 ? -12.238 -32.165 55.635 1.00 59.94 96 PRO A C 1
ATOM 748 O O . PRO A 1 96 ? -12.474 -33.373 55.614 1.00 59.94 96 PRO A O 1
ATOM 751 N N . ARG A 1 97 ? -11.005 -31.678 55.784 1.00 57.12 97 ARG A N 1
ATOM 752 C CA . ARG A 1 97 ? -9.900 -32.461 56.348 1.00 57.12 97 ARG A CA 1
ATOM 753 C C . ARG A 1 97 ? -9.515 -31.923 57.709 1.00 57.12 97 ARG A C 1
ATOM 755 O O . ARG A 1 97 ? -9.373 -30.686 57.826 1.00 57.12 97 ARG A O 1
#

Sequence (97 aa):
MMRARRRRGGFTLIELAAVVLVISLLYGFVLPNIGIGRRRALDGEAEGLRAGLELARQRSIATGARHRVALDLDGSRYHLERFEIPPPAPPSERDPR

Radius of gyration: 33.03 Å; chains: 1; bounding box: 52×37×114 Å

Foldseek 3Di:
DDDDPPPDDDDDPVNVVVVVVVVVVVCVPPVVVVVVVVVVVVVVVVVVVVVVVVVQVVVCVVPVWDWDWDADPPVRDIDIDGDDPDPPDDPPDPPPD